Protein AF-A0A731NT38-F1 (afdb_monomer)

pLDDT: mean 87.44, std 10.12, range [52.97, 96.12]

Solvent-accessible surface area (backbone atoms only — not comparable to full-atom values): 4663 Å² total; per-residue 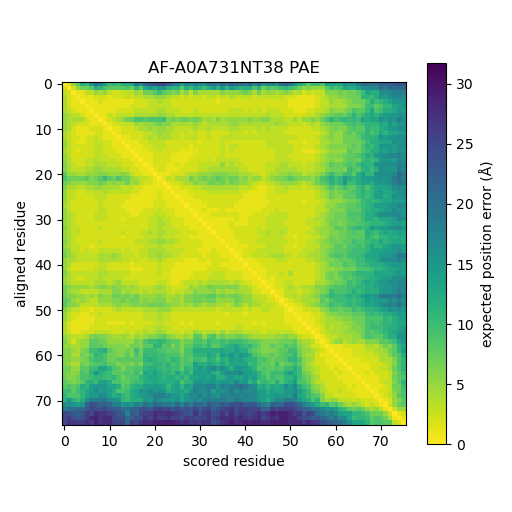(Å²): 112,94,27,20,40,33,46,100,91,49,76,42,83,61,85,68,46,78,46,81,55,95,96,41,50,31,37,37,28,78,63,38,41,85,79,75,48,56,59,55,47,79,41,53,57,85,50,73,69,74,79,67,25,66,42,82,51,55,62,68,60,53,52,53,52,51,52,45,45,66,70,73,52,84,76,131

Secondary structure (DSSP, 8-state):
---EEEETTEEE----EEEEETTEEEEEES-GGGGTS-S-EEEETT--SSSSEEE---HHHHHHHHHHHHHH----

Foldseek 3Di:
DQWAKAFPVGGDHHDWDWDQDPNWIWTKDCCCVVVVDDNIDIGTLPDPPDPTHGDDDDVVVVVVVVVVPVVVDDDD

Nearest PDB structures (foldseek):
  8c3a-assembly2_BD  TM=5.000E-01  e=8.642E+00  Candida albicans
  6giq-assembly1_E  TM=4.586E-01  e=8.642E+00  Saccharomyces cerevisiae
  3h1h-assembly1_E  TM=4.768E-01  e=9.772E+00  Gallus gallus
  6zfs-assembly1_E  TM=3.818E-01  e=8.128E+00  Bos taurus

Mean predicted aligned error: 6.68 Å

Organism: NCBI:txid224729

Sequence (76 aa):
DDGGIFIECGGFGHYWCELNFEEVQYYIDITSEQFGFHPYIVKLANDITGWPRYIPGDQETVDSHLEQLLRDGYTE

Structure (mmCIF, N/CA/C/O backbone):
data_AF-A0A731NT38-F1
#
_entry.id   AF-A0A731NT38-F1
#
loop_
_atom_site.group_PDB
_atom_site.id
_atom_site.type_symbol
_atom_site.label_atom_id
_atom_site.label_alt_id
_atom_site.label_comp_id
_atom_site.label_asym_id
_atom_site.label_entity_id
_atom_site.label_seq_id
_atom_site.pdbx_PDB_ins_code
_atom_site.Cartn_x
_atom_site.Cartn_y
_atom_site.Cartn_z
_atom_site.occupancy
_atom_site.B_iso_or_equiv
_atom_site.auth_seq_id
_atom_site.auth_comp_id
_atom_site.auth_asym_id
_atom_site.auth_atom_id
_atom_site.pdbx_PDB_model_num
ATOM 1 N N . ASP A 1 1 ? 12.500 4.489 1.552 1.00 55.28 1 ASP A N 1
ATOM 2 C CA . ASP A 1 1 ? 12.307 3.091 1.128 1.00 55.28 1 ASP A CA 1
ATOM 3 C C . ASP A 1 1 ? 11.242 3.027 0.062 1.00 55.28 1 ASP A C 1
ATOM 5 O O . ASP A 1 1 ? 10.294 3.807 0.117 1.00 55.28 1 ASP A O 1
ATOM 9 N N . ASP A 1 2 ? 11.426 2.135 -0.909 1.00 74.25 2 ASP A N 1
ATOM 10 C CA . ASP A 1 2 ? 10.459 1.907 -1.980 1.00 74.25 2 ASP A CA 1
ATOM 11 C C . ASP A 1 2 ? 9.195 1.290 -1.371 1.00 74.25 2 ASP A C 1
ATOM 13 O O . ASP A 1 2 ? 9.136 0.095 -1.073 1.00 74.25 2 ASP A O 1
ATOM 17 N N . GLY A 1 3 ? 8.203 2.138 -1.104 1.00 87.06 3 GLY A N 1
ATOM 18 C CA . GLY A 1 3 ? 6.881 1.691 -0.692 1.00 87.06 3 GLY A CA 1
ATOM 19 C C . GLY A 1 3 ? 6.113 1.074 -1.852 1.00 87.06 3 GLY A C 1
ATOM 20 O O . GLY A 1 3 ? 6.504 1.156 -3.017 1.00 87.06 3 GLY A O 1
ATOM 21 N N . GLY A 1 4 ? 4.996 0.442 -1.527 1.00 91.75 4 GLY A N 1
ATOM 22 C CA . GLY A 1 4 ? 4.192 -0.270 -2.500 1.00 91.75 4 GLY A CA 1
ATOM 23 C C . GLY A 1 4 ? 3.450 -1.445 -1.894 1.00 91.75 4 GLY A C 1
ATOM 24 O O . GLY A 1 4 ? 3.335 -1.596 -0.672 1.00 91.75 4 GLY A O 1
ATOM 25 N N . ILE A 1 5 ? 2.970 -2.306 -2.783 1.00 93.19 5 ILE A N 1
ATOM 26 C CA . ILE A 1 5 ? 2.382 -3.586 -2.417 1.00 93.19 5 ILE A CA 1
ATOM 27 C C . ILE A 1 5 ? 3.452 -4.673 -2.479 1.00 93.19 5 ILE A C 1
ATOM 29 O O . ILE A 1 5 ? 4.175 -4.822 -3.463 1.00 93.19 5 ILE A O 1
ATOM 33 N N . PHE A 1 6 ? 3.537 -5.457 -1.417 1.00 94.12 6 PHE A N 1
ATOM 34 C CA . PHE A 1 6 ? 4.412 -6.609 -1.310 1.00 94.12 6 PHE A CA 1
ATOM 35 C C . PH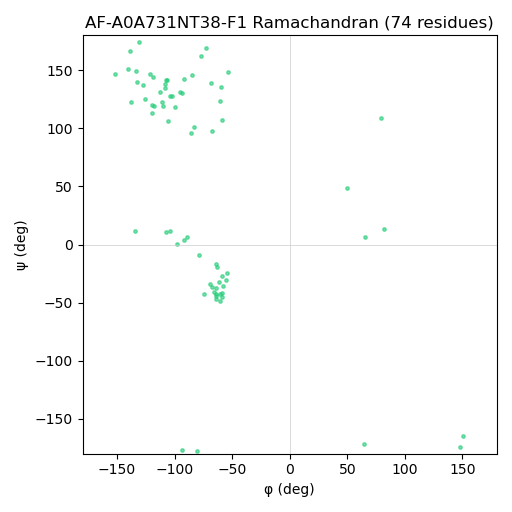E A 1 6 ? 3.560 -7.864 -1.249 1.00 94.12 6 PHE A C 1
ATOM 37 O O . PHE A 1 6 ? 2.606 -7.962 -0.473 1.00 94.12 6 PHE A O 1
ATOM 44 N N . ILE A 1 7 ? 3.927 -8.825 -2.080 1.00 94.12 7 ILE A N 1
ATOM 45 C CA . ILE A 1 7 ? 3.259 -10.111 -2.247 1.00 94.12 7 ILE A CA 1
ATOM 46 C C . ILE A 1 7 ? 4.319 -11.213 -2.169 1.00 94.12 7 ILE A C 1
ATOM 48 O O . ILE A 1 7 ? 5.516 -10.929 -2.107 1.00 94.12 7 ILE A O 1
ATOM 52 N N . GLU A 1 8 ? 3.907 -12.480 -2.190 1.00 93.19 8 GLU A N 1
ATOM 53 C CA . GLU A 1 8 ? 4.836 -13.611 -2.023 1.00 93.19 8 GLU A CA 1
ATOM 54 C C . GLU A 1 8 ? 6.003 -13.611 -3.021 1.00 93.19 8 GLU A C 1
ATOM 56 O O . GLU A 1 8 ? 7.094 -14.073 -2.694 1.00 93.19 8 GLU A O 1
ATOM 61 N N . CYS A 1 9 ? 5.793 -13.075 -4.225 1.00 91.25 9 CYS A N 1
ATOM 62 C CA . CYS A 1 9 ? 6.793 -13.058 -5.287 1.00 91.25 9 CYS A CA 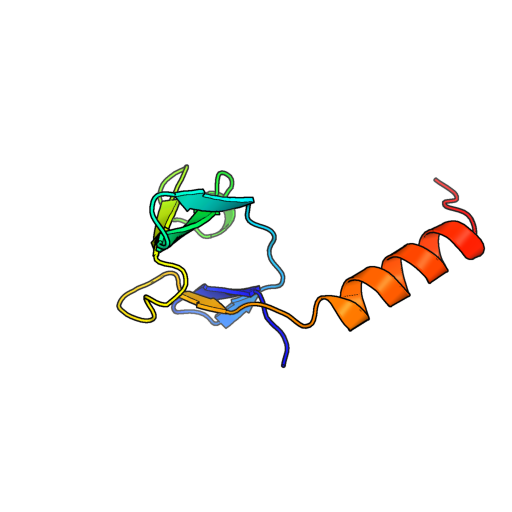1
ATOM 63 C C . CYS A 1 9 ? 7.586 -11.745 -5.419 1.00 91.25 9 CYS A C 1
ATOM 65 O O . CYS A 1 9 ? 8.446 -11.672 -6.295 1.00 91.25 9 CYS A O 1
ATOM 67 N N . GLY A 1 10 ? 7.339 -10.722 -4.590 1.00 92.75 10 GLY A N 1
ATOM 68 C CA . GLY A 1 10 ? 8.100 -9.467 -4.637 1.00 92.75 10 GLY A CA 1
ATOM 69 C C . GLY A 1 10 ? 7.313 -8.214 -4.251 1.00 92.75 10 GLY A C 1
ATOM 70 O O . GLY A 1 10 ? 6.167 -8.295 -3.813 1.00 92.75 10 GLY A O 1
ATOM 71 N N . GLY A 1 11 ? 7.961 -7.057 -4.405 1.00 93.19 11 GLY A N 1
ATOM 72 C CA . GLY A 1 11 ? 7.377 -5.730 -4.194 1.00 93.19 11 GLY A CA 1
ATOM 73 C C . GLY A 1 11 ? 7.131 -5.002 -5.514 1.00 93.19 11 GLY A C 1
ATOM 74 O O . GLY A 1 11 ? 7.944 -5.100 -6.435 1.00 93.19 11 GLY A O 1
ATOM 75 N N . PHE A 1 12 ? 6.021 -4.274 -5.592 1.00 92.94 12 PHE A N 1
ATOM 76 C CA . PHE A 1 12 ? 5.608 -3.502 -6.761 1.00 92.94 12 PHE A CA 1
ATOM 77 C C . PHE A 1 12 ? 5.186 -2.098 -6.336 1.00 92.94 12 PHE A C 1
ATOM 79 O O . PHE A 1 12 ? 4.487 -1.935 -5.333 1.00 92.94 12 PHE A O 1
ATOM 86 N N . GLY A 1 13 ? 5.562 -1.095 -7.133 1.00 90.75 13 GLY 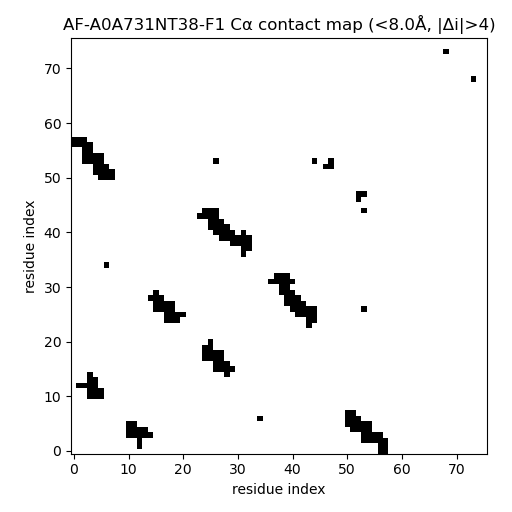A N 1
ATOM 87 C CA . GLY A 1 13 ? 4.979 0.238 -7.014 1.00 90.75 13 GLY A CA 1
ATOM 88 C C . GLY A 1 13 ? 3.477 0.141 -7.258 1.00 90.75 13 GLY A C 1
ATOM 89 O O . GLY A 1 13 ? 3.051 -0.401 -8.278 1.00 90.75 13 GLY A O 1
ATOM 90 N N . HIS A 1 14 ? 2.683 0.598 -6.296 1.00 91.44 14 HIS A N 1
ATOM 91 C CA . HIS A 1 14 ? 1.237 0.438 -6.334 1.00 91.44 14 HIS A CA 1
ATOM 92 C C . HIS A 1 14 ? 0.545 1.558 -5.570 1.00 91.44 14 HIS A C 1
ATOM 94 O O . HIS A 1 14 ? 1.077 2.036 -4.572 1.00 91.44 14 HIS A O 1
ATOM 100 N N . TYR A 1 15 ? -0.635 1.956 -6.035 1.00 88.69 15 TYR A N 1
ATOM 101 C CA . TYR A 1 15 ? -1.438 3.009 -5.422 1.00 88.69 15 TYR A CA 1
ATOM 102 C C . TYR A 1 15 ? -2.650 2.408 -4.714 1.00 88.69 15 TYR A C 1
ATOM 104 O O . TYR A 1 15 ? -3.286 1.482 -5.212 1.00 88.69 15 TYR A O 1
ATOM 112 N N . TRP A 1 16 ? -3.000 2.974 -3.565 1.00 92.88 16 TRP A N 1
ATOM 113 C CA . TRP A 1 16 ? -4.194 2.625 -2.801 1.00 92.88 16 TRP A CA 1
ATOM 114 C C . TRP A 1 16 ? -4.854 3.893 -2.261 1.00 92.88 16 TRP A C 1
ATOM 116 O O . TRP A 1 16 ? -4.270 4.977 -2.265 1.00 92.88 16 TRP A O 1
ATOM 126 N N . CYS A 1 17 ? -6.088 3.759 -1.791 1.00 92.06 17 CYS A N 1
ATOM 127 C CA . CYS A 1 17 ? -6.777 4.811 -1.063 1.00 92.06 17 CYS A CA 1
ATOM 128 C C . CYS A 1 17 ? -6.537 4.655 0.439 1.00 92.06 17 CYS A C 1
ATOM 130 O O . CYS A 1 17 ? -6.561 3.545 0.967 1.00 92.06 17 CYS A O 1
ATOM 132 N N . GLU A 1 18 ? -6.378 5.771 1.141 1.00 93.38 18 GLU A N 1
ATOM 133 C CA . GLU A 1 18 ? -6.281 5.785 2.598 1.00 93.38 18 GLU A CA 1
ATOM 134 C C . GLU A 1 18 ? -7.552 6.366 3.214 1.00 93.38 18 GLU A C 1
ATOM 136 O O . GLU A 1 18 ? -8.060 7.397 2.769 1.00 93.38 18 GLU A O 1
ATOM 141 N N . LEU A 1 19 ? -8.073 5.704 4.245 1.00 93.75 19 LEU A N 1
ATOM 142 C CA . LEU A 1 19 ? -9.253 6.142 4.982 1.00 93.75 19 LEU A CA 1
ATOM 143 C C . LEU A 1 19 ? -8.928 6.234 6.470 1.00 93.75 19 LEU A C 1
ATOM 145 O O . LEU A 1 19 ? -8.540 5.244 7.081 1.00 93.75 19 LEU A O 1
ATOM 149 N N . ASN A 1 20 ? -9.166 7.403 7.058 1.00 95.56 20 ASN A N 1
ATOM 150 C CA . ASN A 1 20 ? -9.108 7.600 8.502 1.00 95.56 20 ASN A CA 1
ATOM 151 C C . ASN A 1 20 ? -10.527 7.564 9.077 1.00 95.56 20 ASN A C 1
ATOM 153 O O . ASN A 1 20 ? -11.361 8.400 8.722 1.00 95.56 20 ASN A O 1
ATOM 157 N N . PHE A 1 21 ? -10.801 6.610 9.965 1.00 91.62 21 PHE A N 1
ATOM 158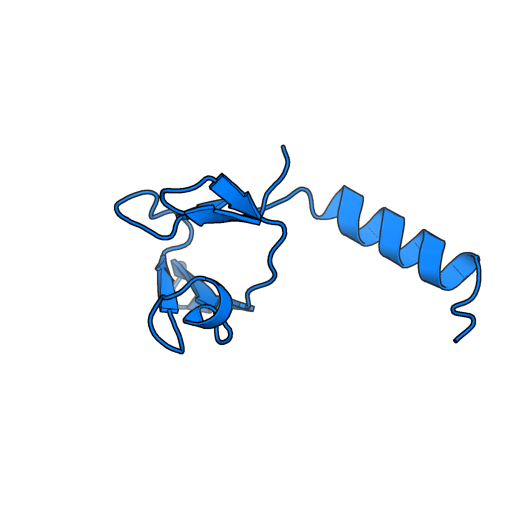 C CA . PHE A 1 21 ? -12.082 6.467 10.653 1.00 91.62 21 PHE A CA 1
ATOM 159 C C . PHE A 1 21 ? -11.843 6.136 12.127 1.00 91.62 21 PHE A C 1
ATOM 161 O O . PHE A 1 21 ? -11.174 5.153 12.428 1.00 91.62 21 PHE A O 1
ATOM 168 N N . GLU A 1 22 ? -12.374 6.959 13.037 1.00 92.81 22 GLU A N 1
ATOM 169 C CA . GLU A 1 22 ? -12.234 6.775 14.496 1.00 92.81 22 GLU A CA 1
ATOM 170 C C . GLU A 1 22 ? -10.778 6.541 14.951 1.00 92.81 22 GLU A C 1
ATOM 172 O O . GLU A 1 22 ? -10.492 5.609 15.691 1.00 92.81 22 GLU A O 1
ATOM 177 N N . GLU A 1 23 ? -9.843 7.379 14.481 1.00 91.69 23 GLU A N 1
ATOM 178 C CA . GLU A 1 23 ? -8.392 7.279 14.770 1.00 91.69 23 GLU A CA 1
ATOM 179 C C . GLU A 1 23 ? -7.699 6.025 14.206 1.00 91.69 23 GLU A C 1
ATOM 181 O O . GLU A 1 23 ? -6.508 5.807 14.434 1.00 91.69 23 GLU A O 1
ATOM 186 N N . VAL A 1 24 ? -8.412 5.223 13.416 1.00 94.75 24 VAL A N 1
ATOM 187 C CA . VAL A 1 24 ? -7.871 4.056 12.725 1.00 94.75 24 VAL A CA 1
ATOM 188 C C . VAL A 1 24 ? -7.676 4.377 11.247 1.00 94.75 24 VAL A C 1
ATOM 190 O O . VAL A 1 24 ? -8.599 4.828 10.566 1.00 94.75 24 VAL A O 1
ATOM 193 N N . GLN A 1 25 ? -6.470 4.116 10.745 1.00 95.50 25 GLN A N 1
ATOM 194 C CA . GLN A 1 25 ? -6.130 4.268 9.334 1.00 95.50 25 GLN A CA 1
ATOM 195 C C . GLN A 1 25 ? -6.266 2.928 8.606 1.00 95.50 25 GLN A C 1
ATOM 197 O O . GLN A 1 25 ? -5.738 1.898 9.042 1.00 95.50 25 GLN A O 1
ATOM 202 N N . TYR A 1 26 ? -6.958 2.962 7.474 1.00 95.19 26 TYR A N 1
ATOM 203 C CA . TYR A 1 26 ? -7.181 1.833 6.585 1.00 95.19 26 TYR A CA 1
ATOM 204 C C . TYR A 1 26 ? -6.579 2.109 5.214 1.00 95.19 26 TYR A C 1
ATOM 206 O O . TYR A 1 26 ? -6.667 3.223 4.700 1.00 95.19 26 TYR A O 1
ATOM 214 N N . TYR A 1 27 ? -6.049 1.063 4.599 1.00 94.94 27 TYR A N 1
ATOM 215 C CA . TYR A 1 27 ? -5.681 1.013 3.196 1.00 94.94 27 TYR A CA 1
ATOM 216 C C . TYR A 1 27 ? -6.750 0.250 2.427 1.00 94.94 27 TYR A C 1
ATOM 218 O O . TYR A 1 27 ? -7.137 -0.860 2.803 1.00 94.94 27 TYR A O 1
ATOM 226 N N . ILE A 1 28 ? -7.244 0.875 1.366 1.00 95.56 28 ILE A N 1
ATOM 227 C CA . ILE A 1 28 ? -8.281 0.356 0.487 1.00 95.56 28 ILE A CA 1
ATOM 228 C C . ILE A 1 28 ? -7.685 0.255 -0.909 1.00 95.56 28 ILE A C 1
ATOM 230 O O . ILE A 1 28 ? -7.381 1.260 -1.547 1.00 95.56 28 ILE A O 1
ATOM 234 N N . ASP A 1 29 ? -7.538 -0.967 -1.390 1.00 95.31 29 ASP A N 1
ATOM 235 C CA . ASP A 1 29 ? -7.058 -1.263 -2.732 1.00 95.31 29 ASP A CA 1
ATOM 236 C C . ASP A 1 29 ? -8.222 -1.819 -3.542 1.00 95.31 29 ASP A C 1
ATOM 238 O O . ASP A 1 29 ? -8.800 -2.829 -3.159 1.00 95.31 29 ASP A O 1
ATOM 242 N N . ILE A 1 30 ? -8.593 -1.145 -4.628 1.00 95.62 30 ILE A N 1
ATOM 243 C CA . ILE A 1 30 ? -9.697 -1.539 -5.524 1.00 95.62 30 ILE A CA 1
ATOM 244 C C . ILE A 1 30 ? -9.193 -2.161 -6.833 1.00 95.62 30 ILE A C 1
ATOM 246 O O . ILE A 1 30 ? -9.939 -2.286 -7.800 1.00 95.62 30 ILE A O 1
ATOM 250 N N . THR A 1 3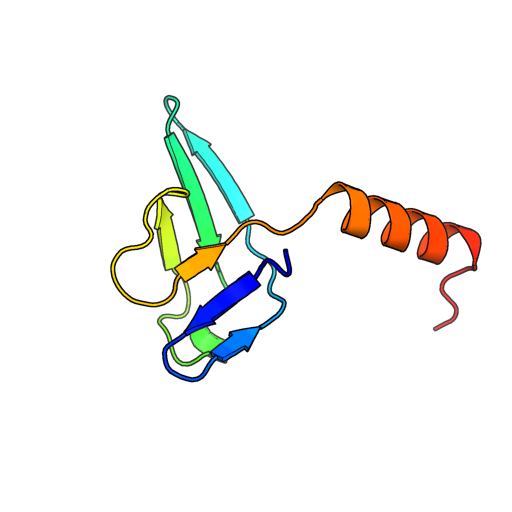1 ? -7.902 -2.482 -6.880 1.00 95.06 31 THR A N 1
ATOM 251 C CA . THR A 1 31 ? -7.187 -2.969 -8.066 1.00 95.06 31 THR A CA 1
ATOM 252 C C . THR A 1 31 ? -6.302 -4.174 -7.741 1.00 95.06 31 THR A C 1
ATOM 254 O O . THR A 1 31 ? -5.486 -4.589 -8.561 1.00 95.06 31 THR A O 1
ATOM 257 N N . SER A 1 32 ? -6.453 -4.775 -6.557 1.00 93.88 32 SER A N 1
ATOM 258 C CA . SER A 1 32 ? -5.597 -5.864 -6.068 1.00 93.88 32 SER A CA 1
ATOM 259 C C . SER A 1 32 ? -5.682 -7.153 -6.897 1.00 93.88 32 SER A C 1
ATOM 261 O O . SER A 1 32 ? -4.785 -7.997 -6.834 1.00 93.88 32 SER A O 1
ATOM 263 N N . GLU A 1 33 ? -6.714 -7.298 -7.727 1.00 96.12 33 GLU A N 1
ATOM 264 C CA . GLU A 1 33 ? -6.852 -8.379 -8.711 1.00 96.12 33 GLU A CA 1
ATOM 265 C C . GLU A 1 33 ? -5.708 -8.438 -9.733 1.00 96.12 33 GLU A C 1
ATOM 267 O O . GLU A 1 33 ? -5.362 -9.530 -10.185 1.00 96.12 33 GLU A O 1
ATOM 272 N N . GLN A 1 34 ? -5.038 -7.313 -10.027 1.00 94.38 34 GLN A N 1
ATOM 273 C CA . GLN A 1 34 ? -3.849 -7.295 -10.893 1.00 94.38 34 GLN A CA 1
ATOM 274 C C . GLN A 1 34 ? -2.673 -8.106 -10.315 1.00 94.38 34 GLN A C 1
ATOM 276 O O . GLN A 1 34 ? -1.775 -8.517 -11.047 1.00 94.38 34 GLN A O 1
ATOM 281 N N . PHE A 1 35 ? -2.704 -8.367 -9.004 1.00 93.94 35 PHE A N 1
ATOM 282 C CA . PHE A 1 35 ? -1.733 -9.183 -8.278 1.00 93.94 35 PHE A CA 1
ATOM 283 C C . PHE A 1 35 ? -2.303 -10.551 -7.864 1.00 93.94 35 PHE A C 1
ATOM 285 O O . PHE A 1 35 ? -1.683 -11.266 -7.080 1.00 93.94 35 PHE A O 1
ATOM 292 N N . GLY A 1 36 ? -3.483 -10.929 -8.373 1.00 94.31 36 GLY A N 1
ATOM 293 C CA . GLY A 1 36 ? -4.121 -12.220 -8.101 1.00 94.31 36 GLY A CA 1
ATOM 294 C C . GLY A 1 36 ? -4.903 -12.304 -6.786 1.00 94.31 36 GLY A C 1
ATOM 295 O O . GLY A 1 36 ? -5.259 -13.406 -6.368 1.00 94.31 36 GLY A O 1
ATOM 296 N N . PHE A 1 37 ? -5.184 -11.174 -6.128 1.00 94.56 37 PHE A N 1
ATOM 297 C CA . PHE A 1 37 ? -6.027 -11.139 -4.929 1.00 94.56 37 PHE A CA 1
ATOM 298 C C . PHE A 1 37 ? -7.496 -10.852 -5.261 1.00 94.56 37 PHE A C 1
ATOM 300 O O . PHE A 1 37 ? -7.893 -10.737 -6.418 1.00 94.56 37 PHE A O 1
ATOM 307 N N . HIS A 1 38 ? -8.319 -10.744 -4.215 1.00 95.31 38 HIS A N 1
ATOM 308 C CA . HIS A 1 38 ? -9.700 -10.290 -4.324 1.00 95.31 38 HIS A CA 1
ATOM 309 C C . HIS A 1 38 ?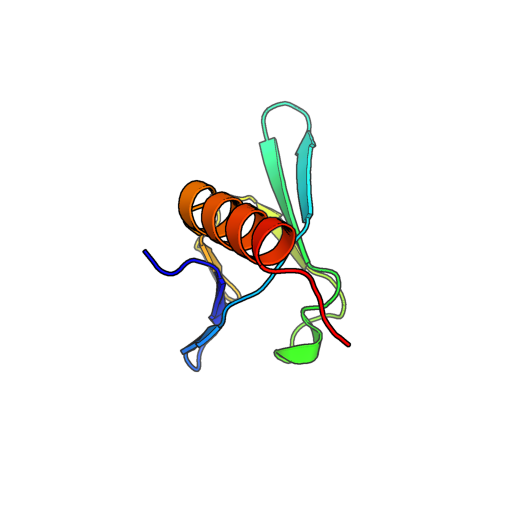 -9.776 -8.925 -5.049 1.00 95.31 38 HIS A C 1
ATOM 311 O O . HIS A 1 38 ? -8.858 -8.124 -4.874 1.00 95.31 38 HIS A O 1
ATOM 317 N N . PRO A 1 39 ? -10.853 -8.620 -5.805 1.00 92.94 39 PRO A N 1
ATOM 318 C CA . PRO A 1 39 ? -11.014 -7.349 -6.531 1.00 92.94 39 PRO A CA 1
ATOM 319 C C . PRO A 1 39 ? -10.869 -6.091 -5.679 1.00 92.94 39 PRO A C 1
ATOM 321 O O . PRO A 1 39 ? -10.529 -5.025 -6.179 1.00 92.94 39 PRO A O 1
ATOM 324 N N . TYR A 1 40 ? -11.117 -6.220 -4.377 1.00 94.50 40 TYR A N 1
ATOM 325 C CA . TYR A 1 40 ? -10.779 -5.188 -3.416 1.00 94.50 40 TYR A CA 1
ATOM 326 C C . TYR A 1 40 ? -10.247 -5.783 -2.117 1.00 94.50 40 TYR A C 1
ATOM 328 O O . TYR A 1 40 ? -10.663 -6.872 -1.702 1.00 94.50 40 TYR A O 1
ATOM 336 N N . ILE A 1 41 ? -9.386 -5.021 -1.450 1.00 95.31 41 ILE A N 1
ATOM 337 C CA . ILE A 1 41 ? -8.851 -5.297 -0.121 1.00 95.31 41 ILE A CA 1
ATOM 338 C C . ILE A 1 41 ? -9.068 -4.068 0.753 1.00 95.31 41 ILE A C 1
ATOM 340 O O . ILE A 1 41 ? -8.834 -2.940 0.332 1.00 95.31 41 ILE A O 1
ATOM 344 N N . VAL A 1 42 ? -9.489 -4.307 1.993 1.00 95.12 42 VAL A N 1
ATOM 345 C CA . VAL A 1 42 ? -9.473 -3.311 3.065 1.00 95.12 42 VAL A CA 1
ATOM 346 C C . VAL A 1 42 ? -8.584 -3.862 4.164 1.00 95.12 42 VAL A C 1
ATOM 348 O O . VAL A 1 42 ? -8.854 -4.943 4.690 1.00 95.12 42 VAL A O 1
ATOM 351 N N . LYS A 1 43 ? -7.515 -3.143 4.493 1.00 94.00 43 LYS A N 1
ATOM 352 C CA . LYS A 1 43 ? -6.527 -3.568 5.484 1.00 94.00 43 LYS A CA 1
ATOM 353 C C . LYS A 1 43 ? -6.206 -2.430 6.441 1.00 94.00 43 LYS A C 1
ATOM 355 O O . LYS A 1 43 ? -6.268 -1.269 6.060 1.00 94.00 43 LYS A O 1
ATOM 360 N N . LEU A 1 44 ? -5.865 -2.746 7.686 1.00 94.25 44 LEU A N 1
ATOM 361 C CA . LEU A 1 44 ? -5.337 -1.746 8.615 1.00 94.25 44 LEU A CA 1
ATOM 362 C C . LEU A 1 44 ? -3.951 -1.294 8.148 1.00 94.25 44 LEU A C 1
ATOM 364 O O . LEU A 1 44 ? -3.133 -2.130 7.769 1.00 94.25 44 LEU A O 1
ATOM 368 N N . ALA A 1 45 ? -3.670 0.007 8.229 1.00 91.62 45 ALA A N 1
ATOM 369 C CA . ALA A 1 45 ? -2.409 0.575 7.746 1.00 91.62 45 ALA A CA 1
ATOM 370 C C . ALA A 1 45 ? -1.167 -0.050 8.406 1.00 91.62 45 ALA A C 1
ATOM 372 O O . ALA A 1 45 ? -0.153 -0.291 7.759 1.00 91.62 45 ALA A O 1
ATOM 373 N N . ASN A 1 46 ? -1.277 -0.397 9.690 1.00 87.62 46 ASN A N 1
ATOM 374 C CA . ASN A 1 46 ? -0.193 -1.003 10.466 1.00 87.62 46 ASN A CA 1
ATOM 375 C C . ASN A 1 46 ? -0.201 -2.543 10.440 1.00 87.62 46 ASN A C 1
ATOM 377 O O . ASN A 1 46 ? 0.596 -3.177 11.135 1.00 87.62 46 ASN A O 1
ATOM 381 N N . ASP A 1 47 ? -1.105 -3.169 9.682 1.00 88.06 47 ASP A N 1
ATOM 382 C CA . ASP A 1 47 ? -1.199 -4.625 9.611 1.00 88.06 47 ASP A CA 1
ATOM 383 C C . ASP A 1 47 ? -0.235 -5.210 8.568 1.00 88.06 47 ASP A C 1
ATOM 385 O O . ASP A 1 47 ? -0.519 -5.346 7.373 1.00 88.06 47 ASP A O 1
ATOM 389 N N . ILE A 1 48 ? 0.925 -5.626 9.070 1.00 82.62 48 ILE A N 1
ATOM 390 C CA . ILE A 1 48 ? 1.959 -6.334 8.308 1.00 82.62 48 ILE A CA 1
ATOM 391 C C . ILE A 1 48 ? 1.781 -7.862 8.315 1.00 82.62 48 ILE A C 1
ATOM 393 O O . ILE A 1 48 ? 2.650 -8.590 7.826 1.00 82.62 48 ILE A O 1
ATOM 397 N N . THR A 1 49 ? 0.680 -8.378 8.868 1.00 86.69 49 THR A N 1
ATOM 398 C CA . THR A 1 49 ? 0.404 -9.818 8.909 1.00 86.69 49 THR A CA 1
ATOM 399 C C . THR A 1 49 ? -0.265 -10.288 7.614 1.00 86.69 49 THR A C 1
ATOM 401 O O . THR A 1 49 ? -1.007 -9.549 6.969 1.00 86.69 49 THR A O 1
ATOM 404 N N . GLY A 1 50 ? 0.038 -11.515 7.181 1.00 88.25 50 GLY A N 1
ATOM 405 C CA . GLY A 1 50 ? -0.485 -12.065 5.925 1.00 88.25 50 GLY A CA 1
ATOM 406 C C . GLY A 1 50 ? -0.021 -11.329 4.658 1.00 88.25 50 GLY A C 1
ATOM 407 O O . GLY A 1 50 ? 0.858 -10.463 4.702 1.00 88.25 50 GLY A O 1
ATOM 408 N N . TRP A 1 51 ? -0.616 -11.709 3.527 1.00 91.69 51 TRP A N 1
ATOM 409 C CA . TRP A 1 51 ? -0.402 -11.113 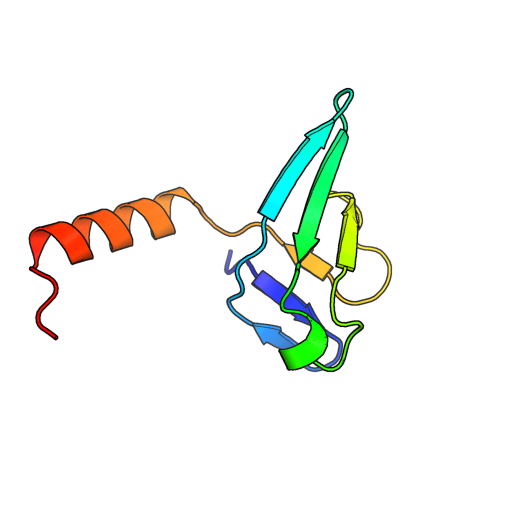2.206 1.00 91.69 51 TRP A CA 1
ATOM 410 C C . TRP A 1 51 ? -1.732 -10.591 1.639 1.00 91.69 51 TRP A C 1
ATOM 412 O O . TRP A 1 51 ? -2.765 -11.213 1.898 1.00 91.69 51 TRP A O 1
ATOM 422 N N . PRO A 1 52 ? -1.730 -9.492 0.867 1.00 94.12 52 PRO A N 1
ATOM 423 C CA . PRO A 1 52 ? -0.589 -8.634 0.557 1.00 94.12 52 PRO A CA 1
ATOM 424 C C . PRO A 1 52 ? -0.235 -7.700 1.727 1.00 94.12 52 PRO A C 1
ATOM 426 O O . PRO A 1 52 ? -1.027 -7.490 2.653 1.00 94.12 52 PRO A O 1
ATOM 429 N N . ARG A 1 53 ? 0.980 -7.153 1.709 1.00 94.06 53 ARG A N 1
ATOM 430 C CA . ARG A 1 53 ? 1.438 -6.127 2.655 1.00 94.06 53 ARG A CA 1
ATOM 431 C C . ARG A 1 53 ? 1.549 -4.801 1.930 1.00 94.06 53 ARG A C 1
ATOM 433 O O . ARG A 1 53 ? 2.063 -4.756 0.821 1.00 94.06 53 ARG A O 1
ATOM 440 N N . TYR A 1 54 ? 1.108 -3.744 2.584 1.00 92.75 54 TYR A N 1
ATOM 441 C CA . TYR A 1 54 ? 1.182 -2.390 2.065 1.00 92.75 54 TYR A CA 1
ATOM 442 C C . TYR A 1 54 ? 2.197 -1.640 2.911 1.00 92.75 54 TYR A C 1
ATOM 444 O O . TYR A 1 54 ? 2.082 -1.621 4.136 1.00 92.75 54 TYR A O 1
ATOM 452 N N . ILE A 1 55 ? 3.221 -1.101 2.262 1.00 91.06 55 ILE A N 1
ATOM 453 C CA . ILE A 1 55 ? 4.262 -0.318 2.920 1.00 91.06 55 ILE A CA 1
ATOM 454 C C . ILE A 1 55 ? 4.188 1.084 2.321 1.00 91.06 55 ILE A C 1
ATOM 456 O O . ILE A 1 55 ? 4.357 1.203 1.106 1.00 91.06 55 ILE A O 1
ATOM 460 N N . PRO A 1 56 ? 3.916 2.131 3.117 1.00 88.56 56 PRO A N 1
ATOM 461 C CA . PRO A 1 56 ? 3.860 3.490 2.601 1.00 88.56 56 PRO A CA 1
ATOM 462 C C . PRO A 1 56 ? 5.204 3.879 1.984 1.00 88.56 56 PRO A C 1
ATOM 464 O O . PRO A 1 56 ? 6.269 3.581 2.530 1.00 88.56 56 PRO A O 1
ATOM 467 N N . GLY A 1 57 ? 5.134 4.505 0.812 1.00 82.69 57 GLY A N 1
ATOM 468 C CA . GLY A 1 57 ? 6.300 5.067 0.143 1.00 82.69 57 GLY A CA 1
ATOM 469 C C . GLY A 1 57 ? 6.679 6.426 0.708 1.00 82.69 57 GLY A C 1
ATOM 470 O O . GLY A 1 57 ? 6.057 6.940 1.637 1.00 82.69 57 GLY A O 1
ATOM 471 N N . ASP A 1 58 ? 7.704 7.020 0.112 1.00 82.06 58 ASP A N 1
ATOM 472 C CA . ASP A 1 58 ? 8.083 8.393 0.407 1.00 82.06 58 ASP A CA 1
ATOM 473 C C . ASP A 1 58 ? 7.226 9.373 -0.411 1.00 82.06 58 ASP A C 1
ATOM 475 O O . ASP A 1 58 ? 7.456 9.582 -1.606 1.00 82.06 58 ASP A O 1
ATOM 479 N N . GLN A 1 59 ? 6.222 9.961 0.245 1.00 76.00 59 GLN A N 1
ATOM 480 C CA . GLN A 1 59 ? 5.317 10.928 -0.376 1.00 76.00 59 GLN A CA 1
ATOM 481 C C . GLN A 1 59 ? 6.060 12.180 -0.872 1.00 76.00 59 GLN A C 1
ATOM 483 O O . GLN A 1 59 ? 5.692 12.709 -1.917 1.00 76.00 59 GLN A O 1
ATOM 488 N N . GLU A 1 60 ? 7.143 12.609 -0.210 1.00 80.62 60 GLU A N 1
ATOM 489 C CA . GLU A 1 60 ? 7.925 13.775 -0.655 1.00 80.62 60 GLU A CA 1
ATOM 490 C C . GLU A 1 60 ? 8.571 13.518 -2.023 1.00 80.62 60 GLU A C 1
ATOM 492 O O . GLU A 1 60 ? 8.605 14.394 -2.891 1.00 80.62 60 GLU A O 1
ATOM 497 N N . THR A 1 61 ? 9.034 12.286 -2.248 1.00 77.62 61 THR A N 1
ATOM 498 C CA . THR A 1 61 ? 9.584 11.863 -3.540 1.00 77.62 61 THR A CA 1
ATOM 499 C C . THR A 1 61 ? 8.506 11.853 -4.631 1.00 77.62 61 THR A C 1
ATOM 501 O O . THR A 1 61 ? 8.760 12.298 -5.752 1.00 77.62 61 THR A O 1
ATOM 504 N N . VAL A 1 62 ? 7.292 11.383 -4.322 1.00 73.56 62 VAL A N 1
ATOM 505 C CA . VAL A 1 62 ? 6.162 11.390 -5.271 1.00 73.56 62 VAL A CA 1
ATOM 506 C C . VAL A 1 62 ? 5.763 12.817 -5.641 1.00 73.56 62 VAL A C 1
ATOM 508 O O . VAL A 1 62 ? 5.621 13.121 -6.827 1.00 73.56 62 VAL A O 1
ATOM 511 N N . ASP A 1 63 ? 5.637 13.697 -4.651 1.00 81.00 63 ASP A N 1
ATOM 512 C CA . ASP A 1 63 ? 5.253 15.094 -4.856 1.00 81.00 63 ASP A CA 1
ATOM 513 C C . ASP A 1 63 ? 6.309 15.839 -5.688 1.00 81.00 63 ASP A C 1
ATOM 515 O O . ASP A 1 63 ? 5.970 16.533 -6.646 1.00 81.00 63 ASP A O 1
ATOM 519 N N . SER A 1 64 ? 7.596 15.614 -5.409 1.00 81.06 64 SER A N 1
ATOM 520 C CA . SER A 1 64 ? 8.712 16.161 -6.194 1.00 81.06 64 SER A CA 1
ATOM 521 C C . SER A 1 64 ? 8.662 15.730 -7.667 1.00 81.06 64 SER A C 1
ATOM 523 O O . SER A 1 64 ? 8.804 16.560 -8.571 1.00 81.06 64 SER A O 1
ATOM 525 N N . HIS A 1 65 ? 8.406 14.445 -7.937 1.00 78.75 65 HIS A N 1
ATOM 526 C CA . HIS A 1 65 ? 8.268 13.948 -9.308 1.00 78.75 65 HIS A CA 1
ATOM 527 C C . HIS A 1 65 ? 7.020 14.500 -10.009 1.00 78.75 65 HIS A C 1
ATOM 529 O O . HIS A 1 65 ? 7.078 14.800 -11.202 1.00 78.75 65 HIS A O 1
ATOM 535 N N . LEU A 1 66 ? 5.905 14.672 -9.292 1.00 79.56 66 LEU A N 1
ATOM 536 C CA . LEU A 1 66 ? 4.701 15.302 -9.834 1.00 79.56 66 LEU A CA 1
ATOM 537 C C . LEU A 1 66 ? 4.964 16.769 -10.197 1.00 79.56 66 LEU A C 1
ATOM 539 O O . LEU A 1 66 ? 4.580 17.218 -11.276 1.00 79.56 66 LEU A O 1
ATOM 543 N N . GLU A 1 67 ? 5.650 17.514 -9.331 1.00 84.12 67 GLU A N 1
ATOM 544 C CA . GLU A 1 67 ? 6.054 18.889 -9.617 1.00 84.12 67 GLU A CA 1
ATOM 5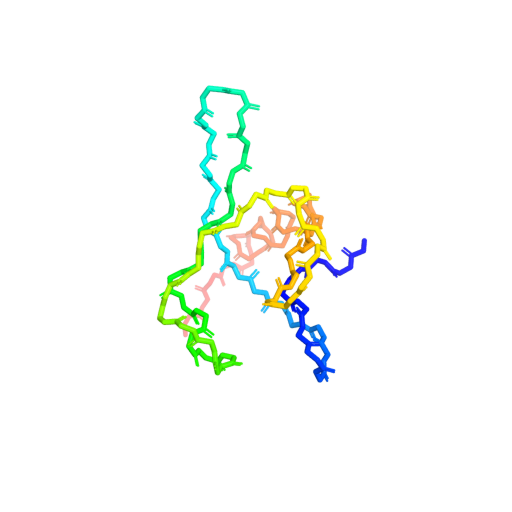45 C C . GLU A 1 67 ? 6.975 18.977 -10.837 1.00 84.12 67 GLU A C 1
ATOM 547 O O . GLU A 1 67 ? 6.793 19.868 -11.667 1.00 84.12 67 GLU A O 1
ATOM 552 N N . GLN A 1 68 ? 7.941 18.063 -10.973 1.00 79.19 68 GLN A N 1
ATOM 553 C CA . GLN A 1 68 ? 8.790 17.976 -12.165 1.00 79.19 68 GLN A CA 1
ATOM 554 C C . GLN A 1 68 ? 7.965 17.699 -13.420 1.00 79.19 68 GLN A C 1
ATOM 556 O O . GLN A 1 68 ? 8.086 18.428 -14.397 1.00 79.19 68 GLN A O 1
ATOM 561 N N . LEU A 1 69 ? 7.066 16.719 -13.377 1.00 80.50 69 LEU A N 1
ATOM 562 C CA . LEU A 1 69 ? 6.189 16.372 -14.492 1.00 80.50 69 LEU A CA 1
ATOM 563 C C . LEU A 1 69 ? 5.307 17.556 -14.936 1.00 80.50 69 LEU A C 1
ATOM 565 O O . LEU A 1 69 ? 5.132 17.802 -16.130 1.00 80.50 69 LEU A O 1
ATOM 569 N N . LEU A 1 70 ? 4.768 18.314 -13.977 1.00 81.94 70 LEU A N 1
ATOM 570 C CA . LEU A 1 70 ? 3.980 19.519 -14.246 1.00 81.94 70 LEU A CA 1
ATOM 571 C C . LEU A 1 70 ? 4.837 20.667 -14.806 1.00 81.94 70 LEU A C 1
ATOM 573 O O . LEU A 1 70 ? 4.343 21.445 -15.623 1.00 81.94 70 LEU A O 1
ATOM 577 N N . ARG A 1 71 ? 6.104 20.786 -14.383 1.00 80.62 71 ARG A N 1
ATOM 578 C CA . ARG A 1 71 ? 7.056 21.800 -14.875 1.00 80.62 71 ARG A CA 1
ATOM 579 C C . ARG A 1 71 ? 7.582 21.491 -16.271 1.00 80.62 71 ARG A C 1
ATOM 581 O O . ARG A 1 71 ? 7.681 22.405 -17.086 1.00 80.62 71 ARG A O 1
ATOM 588 N N . ASP A 1 72 ? 7.908 20.232 -16.531 1.00 81.75 72 ASP A N 1
ATOM 589 C CA . ASP A 1 72 ? 8.529 19.783 -17.779 1.00 81.75 72 ASP A CA 1
ATOM 590 C C . ASP A 1 72 ? 7.502 19.645 -18.915 1.00 81.75 72 ASP A C 1
ATOM 592 O O . ASP A 1 72 ? 7.874 19.540 -20.083 1.00 81.75 72 ASP A O 1
ATOM 596 N N . GLY A 1 73 ? 6.211 19.751 -18.582 1.00 60.53 73 GLY A N 1
ATOM 597 C CA . GLY A 1 73 ? 5.102 19.744 -19.521 1.00 60.53 73 GLY A CA 1
ATOM 598 C C . GLY A 1 73 ? 4.770 18.326 -19.969 1.00 60.53 73 GLY A C 1
ATOM 599 O O . GLY A 1 73 ? 5.495 17.717 -20.754 1.00 60.53 73 GLY A O 1
ATOM 600 N N . TYR A 1 74 ? 3.628 17.811 -19.508 1.00 56.34 74 TYR A N 1
ATOM 601 C CA . TYR A 1 74 ? 3.070 16.559 -20.014 1.00 56.34 74 TYR A CA 1
ATOM 602 C C . TYR A 1 74 ? 2.826 16.708 -21.523 1.00 56.34 74 TYR A C 1
ATOM 604 O O . TYR A 1 74 ? 1.942 17.453 -21.948 1.00 56.34 74 TYR A O 1
ATOM 612 N N . THR A 1 75 ? 3.654 16.058 -22.335 1.00 58.88 75 THR A N 1
ATOM 613 C CA . THR A 1 75 ? 3.447 15.935 -23.779 1.00 58.88 75 THR A CA 1
ATOM 614 C C . THR A 1 75 ? 2.987 14.507 -24.034 1.00 58.88 75 THR A C 1
ATOM 616 O O . THR A 1 75 ? 3.766 13.573 -23.857 1.00 58.88 75 THR A O 1
ATOM 619 N N . GLU A 1 76 ? 1.693 14.356 -24.337 1.00 52.97 76 GLU A N 1
ATOM 620 C CA . GLU A 1 76 ? 1.101 13.100 -24.830 1.00 52.97 76 GLU A CA 1
ATOM 621 C C . GLU A 1 76 ? 1.712 12.667 -26.170 1.00 52.97 76 GLU A C 1
ATOM 623 O O . GLU A 1 76 ? 2.016 13.555 -27.006 1.00 52.97 76 GLU A O 1
#

Radius of gyration: 14.36 Å; Cα contacts (8 Å, |Δi|>4): 98; chains: 1; bounding box: 24×35×40 Å